Protein AF-A0A959XSA5-F1 (afdb_monomer)

Foldseek 3Di:
DDDDDDDDDDDDDDDDDDPVPPDDDPPDDPDPDPDDPPDDPLCLLVLLLLLLLLLLLQCQVPDRDPLLVVLLLVLLVPPVCVVLVVPVPHNRVSSVSSNVSNVVCVVVSPHSVVSLVSSLVSCVVCVQVCDPVNLVSSLVSLVSSCVRDPPNDPRSVVSSVVSVVSCVVDDDD

Radius of gyration: 18.85 Å; Cα contacts (8 Å, |Δi|>4): 149; chains: 1; bounding box: 37×41×60 Å

Sequence (173 aa):
MVVAYALKIGAGSYSRVDRDQLRIGWQRVDFDGSNGPDMPDILRPLYANLGHLFYSIAASDGTVAPAEVMKLKALLRTQWMPLENSRDEFRTDAAHYIDIAFDHAHDQGMSADDAFARFEDHFRSDPALYDVGLRRMVRESAGAIASSFAGRNRSEVRQLVTLELLFREQPVA

Nearest PDB structures (foldseek):
  4tx5-assembly1_B  TM=2.854E-01  e=6.188E+00  Homo sapiens
  1few-assembly1_A  TM=2.345E-01  e=3.998E+00  Homo sapiens
  8auw-assembly1_D  TM=1.591E-01  e=2.233E+00  Homo sapiens
  8e2i-assembly1_F  TM=2.377E-01  e=9.123E+00  Homo sapiens

Solvent-accessible surface area (backbone atoms only — not comparable to full-atom values): 10407 Å² total; per-residue (Å²): 142,85,88,86,88,87,80,90,87,86,89,79,79,97,72,79,84,70,80,80,72,85,66,86,80,98,82,80,81,90,79,84,87,76,79,74,84,74,65,62,75,77,53,56,60,55,27,25,28,48,8,20,39,52,37,14,46,45,23,39,87,76,57,68,48,72,55,27,55,53,42,46,60,48,43,31,65,69,58,41,44,60,48,27,78,64,41,92,86,53,74,44,65,48,39,57,36,21,48,53,33,25,53,50,42,57,77,66,65,57,53,27,67,61,26,35,48,54,23,50,55,51,44,73,73,45,55,83,80,52,42,76,68,54,53,46,51,53,49,54,51,49,52,51,32,55,66,50,49,92,72,81,48,77,44,38,56,46,51,56,50,51,54,56,49,58,54,59,78,58,65,83,130

Secondary structure (DSSP, 8-state):
---------------S--GGG-SS--------SSSSSPPPTTHHHHHHHHHHHHHHHHTTTSS--HHHHHHHHHHIIIIIHHHHTT-TT----HHHHHHHHHHHHHHTT--HHHHHHHHHHHHHH-GGGS-HHHHHHHHHHHHHHHTTSSS--HHHHHHHHHHHHHHHHS---

Mean predicted aligned error: 12.15 Å

Structure (mmCIF, N/CA/C/O backbone):
data_AF-A0A959XSA5-F1
#
_entry.id   AF-A0A959XSA5-F1
#
loop_
_atom_site.group_PDB
_atom_site.id
_atom_site.type_symbol
_atom_site.label_atom_id
_atom_site.label_alt_id
_atom_site.label_comp_id
_atom_site.label_asym_id
_atom_site.label_entity_id
_atom_site.label_seq_id
_atom_site.pdbx_PDB_ins_code
_atom_site.Cartn_x
_atom_site.Cartn_y
_atom_site.Cartn_z
_atom_site.occupancy
_atom_site.B_iso_or_equiv
_atom_site.auth_seq_id
_atom_site.auth_comp_id
_atom_site.auth_asym_id
_atom_site.auth_atom_id
_atom_site.pdbx_PDB_model_num
ATOM 1 N N . MET A 1 1 ? 24.644 -16.858 -32.022 1.00 36.41 1 MET A N 1
ATOM 2 C CA . MET A 1 1 ? 23.461 -17.480 -32.654 1.00 36.41 1 MET A CA 1
ATOM 3 C C . MET A 1 1 ? 22.271 -17.328 -31.721 1.00 36.41 1 MET A C 1
ATOM 5 O O . MET A 1 1 ? 22.295 -17.961 -30.680 1.00 36.41 1 MET A O 1
ATOM 9 N N . VAL A 1 2 ? 21.261 -16.537 -32.091 1.00 28.17 2 VAL A N 1
ATOM 10 C CA . VAL A 1 2 ? 19.834 -16.806 -31.811 1.00 28.17 2 VAL A CA 1
ATOM 11 C C . VAL A 1 2 ? 19.070 -16.310 -33.046 1.00 28.17 2 VAL A C 1
ATOM 13 O O . VAL A 1 2 ? 19.516 -15.370 -33.704 1.00 28.17 2 VAL A O 1
ATOM 16 N N . VAL A 1 3 ? 18.005 -17.014 -33.421 1.00 30.73 3 VAL A N 1
ATOM 17 C CA . VAL A 1 3 ? 17.280 -16.870 -34.695 1.00 30.73 3 VAL A CA 1
ATOM 18 C C . VAL A 1 3 ? 16.150 -15.837 -34.581 1.00 30.73 3 VAL A C 1
ATOM 20 O O . VAL A 1 3 ? 15.554 -15.689 -33.518 1.00 30.73 3 VAL A O 1
ATOM 23 N N . ALA A 1 4 ? 15.847 -15.143 -35.681 1.00 37.47 4 ALA A N 1
ATOM 24 C CA . ALA A 1 4 ? 14.706 -14.232 -35.806 1.00 37.47 4 ALA A CA 1
ATOM 25 C C . ALA A 1 4 ? 13.483 -14.922 -36.447 1.00 37.47 4 ALA A C 1
ATOM 27 O O . ALA A 1 4 ? 13.651 -15.834 -37.253 1.00 37.47 4 ALA A O 1
ATOM 28 N N . TYR A 1 5 ? 12.275 -14.423 -36.163 1.00 27.69 5 TYR A N 1
ATOM 29 C CA . TYR A 1 5 ? 11.045 -14.716 -36.918 1.00 27.69 5 TYR A CA 1
ATOM 30 C C . TYR A 1 5 ? 10.189 -13.450 -37.110 1.00 27.69 5 TYR A C 1
ATOM 32 O O . TYR A 1 5 ? 10.319 -12.490 -36.356 1.00 27.69 5 TYR A O 1
ATOM 40 N N . ALA A 1 6 ? 9.345 -13.456 -38.150 1.00 37.22 6 ALA A N 1
ATOM 41 C CA . ALA A 1 6 ? 8.500 -12.349 -38.630 1.00 37.22 6 ALA A CA 1
ATOM 42 C C . ALA A 1 6 ? 7.325 -12.942 -39.480 1.00 37.22 6 ALA A C 1
ATOM 44 O O . ALA A 1 6 ? 7.175 -14.162 -39.483 1.00 37.22 6 ALA A O 1
ATOM 45 N N . LEU A 1 7 ? 6.462 -12.238 -40.238 1.00 32.00 7 LEU A N 1
ATOM 46 C CA . LEU A 1 7 ? 6.469 -10.861 -40.771 1.00 32.00 7 LEU A CA 1
ATOM 47 C C . LEU A 1 7 ? 5.049 -10.494 -41.296 1.00 32.00 7 LEU A C 1
ATOM 49 O O . LEU A 1 7 ? 4.496 -11.294 -42.048 1.00 32.00 7 LEU A O 1
ATOM 53 N N . LYS A 1 8 ? 4.546 -9.258 -41.063 1.00 37.72 8 LYS A N 1
ATOM 54 C CA . LYS A 1 8 ? 3.366 -8.636 -41.755 1.00 37.72 8 LYS A CA 1
ATOM 55 C C . LYS A 1 8 ? 1.981 -9.276 -41.450 1.00 37.72 8 LYS A C 1
ATOM 57 O O . LYS A 1 8 ? 1.927 -10.392 -40.965 1.00 37.72 8 LYS A O 1
ATOM 62 N N . ILE A 1 9 ? 0.803 -8.666 -41.673 1.00 34.69 9 ILE A N 1
ATOM 63 C CA . ILE A 1 9 ? 0.315 -7.463 -42.402 1.00 34.69 9 ILE A CA 1
ATOM 64 C C . ILE A 1 9 ? -0.921 -6.868 -41.669 1.00 34.69 9 ILE A C 1
ATOM 66 O O . ILE A 1 9 ? -1.645 -7.619 -41.026 1.00 34.69 9 ILE A O 1
ATOM 70 N N . GLY A 1 10 ? -1.273 -5.592 -41.911 1.00 28.20 10 GLY A N 1
ATOM 71 C CA . GLY A 1 10 ? -2.661 -5.101 -41.759 1.00 28.20 10 GLY A CA 1
ATOM 72 C C . GLY A 1 10 ? -2.790 -3.653 -41.270 1.00 28.20 10 GLY A C 1
ATOM 73 O O . GLY A 1 10 ? -2.180 -3.287 -40.276 1.00 28.20 10 GLY A O 1
ATOM 74 N N . ALA A 1 11 ? -3.573 -2.821 -41.964 1.00 36.66 11 ALA A N 1
ATOM 75 C CA . ALA A 1 11 ? -3.804 -1.422 -41.586 1.00 36.66 11 ALA A CA 1
ATOM 76 C C . ALA A 1 11 ? -5.006 -1.272 -40.634 1.00 36.66 11 ALA A C 1
ATOM 78 O O . ALA A 1 11 ? -6.038 -1.902 -40.857 1.00 36.66 11 ALA A O 1
ATOM 79 N N . GLY A 1 12 ? -4.910 -0.380 -39.641 1.00 31.00 12 GLY A N 1
ATOM 80 C CA . GLY A 1 12 ? -6.054 -0.009 -38.804 1.00 31.00 12 GLY A CA 1
ATOM 81 C C . GLY A 1 12 ? -5.698 0.807 -37.559 1.00 31.00 12 GLY A C 1
ATOM 82 O O . GLY A 1 12 ? -5.236 0.244 -36.581 1.00 31.00 12 GLY A O 1
ATOM 83 N N . SER A 1 13 ? -5.984 2.112 -37.613 1.00 30.33 13 SER A N 1
ATOM 84 C CA . SER A 1 13 ? -6.371 2.995 -36.493 1.00 30.33 13 SER A CA 1
ATOM 85 C C . SER A 1 13 ? -5.554 2.978 -35.184 1.00 30.33 13 SER A C 1
ATOM 87 O O . SER A 1 13 ? -5.628 2.057 -34.380 1.00 30.33 13 SER A O 1
ATOM 89 N N . TYR A 1 14 ? -4.889 4.103 -34.908 1.00 33.25 14 TYR A N 1
ATOM 90 C CA . TYR A 1 14 ? -4.106 4.392 -33.698 1.00 33.25 14 TYR A CA 1
ATOM 91 C C . TYR A 1 14 ? -4.871 4.094 -32.386 1.00 33.25 14 TYR A C 1
ATOM 93 O O . TYR A 1 14 ? -5.826 4.794 -32.045 1.00 33.25 14 TYR A O 1
ATOM 101 N N . SER A 1 15 ? -4.464 3.059 -31.643 1.00 43.22 15 SER A N 1
ATOM 102 C CA . SER A 1 15 ? -4.947 2.727 -30.290 1.00 43.22 15 SER A CA 1
ATOM 103 C C . SER A 1 15 ? -4.028 1.696 -29.623 1.00 43.22 15 SER A C 1
ATOM 105 O O . SER A 1 15 ? -3.621 0.739 -30.272 1.00 43.22 15 SER A O 1
ATOM 107 N N . ARG A 1 16 ? -3.778 1.874 -28.314 1.00 36.88 16 ARG A N 1
ATOM 108 C CA . ARG A 1 16 ? -2.698 1.264 -27.501 1.00 36.88 16 ARG A CA 1
ATOM 109 C C . ARG A 1 16 ? -1.280 1.690 -27.908 1.00 36.88 16 ARG A C 1
ATOM 111 O O . ARG A 1 16 ? -0.898 1.641 -29.069 1.00 36.88 16 ARG A O 1
ATOM 118 N N . VAL A 1 17 ? -0.505 2.088 -26.898 1.00 40.72 17 VAL A N 1
ATOM 119 C CA . VAL A 1 17 ? 0.937 2.335 -27.011 1.00 40.72 17 VAL A CA 1
ATOM 120 C C . VAL A 1 17 ? 1.632 1.004 -27.291 1.00 40.72 17 VAL A C 1
ATOM 122 O O . VAL A 1 17 ? 1.391 0.014 -26.598 1.00 40.72 17 VAL A O 1
ATOM 125 N N . ASP A 1 18 ? 2.458 0.995 -28.331 1.00 34.00 18 ASP A N 1
ATOM 126 C CA . ASP A 1 18 ? 3.107 -0.195 -28.867 1.00 34.00 18 ASP A CA 1
ATOM 127 C C . ASP A 1 18 ? 4.226 -0.677 -27.924 1.00 34.00 18 ASP A C 1
ATOM 129 O O . ASP A 1 18 ? 5.231 0.013 -27.726 1.00 34.00 18 ASP A O 1
ATOM 133 N N . ARG A 1 19 ? 4.037 -1.844 -27.288 1.00 42.53 19 ARG A N 1
ATOM 134 C CA . ARG A 1 19 ? 4.936 -2.350 -26.229 1.00 42.53 19 ARG A CA 1
ATOM 135 C C . ARG A 1 19 ? 6.312 -2.791 -26.748 1.00 42.53 19 ARG A C 1
ATOM 137 O O . ARG A 1 19 ? 7.226 -2.961 -25.944 1.00 42.53 19 ARG A O 1
ATOM 144 N N . ASP A 1 20 ? 6.491 -2.885 -28.065 1.00 33.69 20 ASP A N 1
ATOM 145 C CA . ASP A 1 20 ? 7.757 -3.279 -28.691 1.00 33.69 20 ASP A CA 1
ATOM 146 C C . ASP A 1 20 ? 8.782 -2.129 -28.823 1.00 33.69 20 ASP A C 1
ATOM 148 O O . ASP A 1 20 ? 9.926 -2.367 -29.216 1.00 33.69 20 ASP A O 1
ATOM 152 N N . GLN A 1 21 ? 8.450 -0.890 -28.422 1.00 34.97 21 GLN A N 1
ATOM 153 C CA . GLN A 1 21 ? 9.408 0.234 -28.431 1.00 34.97 21 GLN A CA 1
ATOM 154 C C . GLN A 1 21 ? 10.485 0.187 -27.325 1.00 34.97 21 GLN A C 1
ATOM 156 O O . GLN A 1 21 ? 11.384 1.025 -27.308 1.00 34.97 21 GLN A O 1
ATOM 161 N N . LEU A 1 22 ? 10.480 -0.810 -26.432 1.00 37.47 22 LEU A N 1
ATOM 162 C CA . LEU A 1 22 ? 11.475 -0.946 -25.352 1.00 37.47 22 LEU A CA 1
ATOM 163 C C . LEU A 1 22 ? 12.833 -1.534 -25.797 1.00 37.47 22 LEU A C 1
ATOM 165 O O . LEU A 1 22 ? 13.554 -2.133 -24.997 1.00 37.47 22 LEU A O 1
ATOM 169 N N . ARG A 1 23 ? 13.232 -1.355 -27.065 1.00 38.50 23 ARG A N 1
ATOM 170 C CA . ARG A 1 23 ? 14.578 -1.713 -27.546 1.00 38.50 23 ARG A CA 1
ATOM 171 C C . ARG A 1 23 ? 15.259 -0.547 -28.273 1.00 38.50 23 ARG A C 1
ATOM 173 O O . ARG A 1 23 ? 15.100 -0.372 -29.472 1.00 38.50 23 ARG A O 1
ATOM 180 N N . ILE A 1 24 ? 16.134 0.115 -27.505 1.00 39.78 24 ILE A N 1
ATOM 181 C CA . ILE A 1 24 ? 17.306 0.933 -27.890 1.00 39.78 24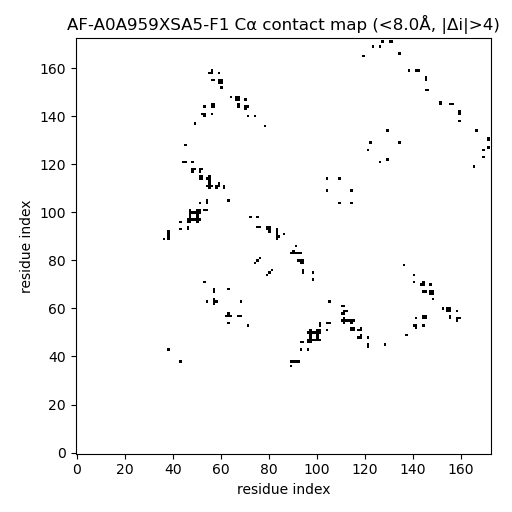 ILE A CA 1
ATOM 182 C C . ILE A 1 24 ? 17.066 2.171 -28.782 1.00 39.78 24 ILE A C 1
ATOM 184 O O . ILE A 1 24 ? 16.957 2.060 -29.999 1.00 39.78 24 ILE A O 1
ATOM 188 N N . GLY A 1 25 ? 17.144 3.375 -28.185 1.00 27.59 25 GLY A N 1
ATOM 189 C CA . GLY A 1 25 ? 17.149 4.631 -28.953 1.00 27.59 25 GLY A CA 1
ATOM 190 C C . GLY A 1 25 ? 17.044 5.957 -28.179 1.00 27.59 25 GLY A C 1
ATOM 191 O O . GLY A 1 25 ? 16.316 6.840 -28.625 1.00 27.59 25 GLY A O 1
ATOM 192 N N . TRP A 1 26 ? 17.741 6.147 -27.049 1.00 43.44 26 TRP A N 1
ATOM 193 C CA . TRP A 1 26 ? 17.739 7.433 -26.321 1.00 43.44 26 TRP A CA 1
ATOM 194 C C . TRP A 1 26 ? 18.504 8.536 -27.079 1.00 43.44 26 TRP A C 1
ATOM 196 O O . TRP A 1 26 ? 19.671 8.798 -26.791 1.00 43.44 26 TRP A O 1
ATOM 206 N N . GLN A 1 27 ? 17.871 9.189 -28.063 1.00 35.31 27 GLN A N 1
ATOM 207 C CA . GLN A 1 27 ? 18.498 10.314 -28.772 1.00 35.31 27 GLN A CA 1
ATOM 208 C C . GLN A 1 27 ? 17.518 11.363 -29.334 1.00 35.31 27 GLN A C 1
ATOM 210 O O . GLN A 1 27 ? 17.479 11.630 -30.533 1.00 35.31 27 GLN A O 1
ATOM 215 N N . ARG A 1 28 ? 16.755 11.994 -28.435 1.00 33.06 28 ARG A N 1
ATOM 216 C CA . ARG A 1 28 ? 16.372 13.422 -28.456 1.00 33.06 28 ARG A CA 1
ATOM 217 C C . ARG A 1 28 ? 15.637 13.717 -27.151 1.00 33.06 28 ARG A C 1
ATOM 219 O O . ARG A 1 28 ? 14.537 13.216 -26.949 1.00 33.06 28 ARG A O 1
ATOM 226 N N . VAL A 1 29 ? 16.263 14.500 -26.281 1.00 36.59 29 VAL A N 1
ATOM 227 C CA . VAL A 1 29 ? 15.618 15.063 -25.093 1.00 36.59 29 VAL A CA 1
ATOM 228 C C . VAL A 1 29 ? 15.575 16.564 -25.329 1.00 36.59 29 VAL A C 1
ATOM 230 O O . VAL A 1 29 ? 16.595 17.237 -25.187 1.00 36.59 29 VAL A O 1
ATOM 233 N N . ASP A 1 30 ? 14.421 17.069 -25.753 1.00 35.44 30 ASP A N 1
ATOM 234 C CA . ASP A 1 30 ? 14.193 18.508 -25.846 1.00 35.44 30 ASP A CA 1
ATOM 235 C C . ASP A 1 30 ? 13.931 19.004 -24.415 1.00 35.44 30 ASP A C 1
ATOM 237 O O . ASP A 1 30 ? 12.850 18.843 -23.859 1.00 35.44 30 ASP A O 1
ATOM 241 N N . PHE A 1 31 ? 14.998 19.486 -23.777 1.00 43.75 31 PHE A N 1
ATOM 242 C CA . PHE A 1 31 ? 15.061 19.807 -22.351 1.00 43.75 31 PHE A CA 1
ATOM 243 C C . PHE A 1 31 ? 14.577 21.242 -22.091 1.00 43.75 31 PHE A C 1
ATOM 245 O O . PHE A 1 31 ? 15.292 22.193 -22.411 1.00 43.75 31 PHE A O 1
ATOM 252 N N . ASP A 1 32 ? 13.392 21.409 -21.491 1.00 42.16 32 ASP A N 1
ATOM 253 C CA . ASP A 1 32 ? 12.787 22.723 -21.198 1.00 42.16 32 ASP A CA 1
ATOM 254 C C . ASP A 1 32 ? 12.944 23.201 -19.737 1.00 42.16 32 ASP A C 1
ATOM 256 O O . ASP A 1 32 ? 12.355 24.197 -19.322 1.00 42.16 32 ASP A O 1
ATOM 260 N N . GLY A 1 33 ? 13.841 22.569 -18.973 1.00 42.41 33 GLY A N 1
ATOM 261 C CA . GLY A 1 33 ? 14.445 23.185 -17.789 1.00 42.41 33 GLY A CA 1
ATOM 262 C C . GLY A 1 33 ? 13.572 23.275 -16.533 1.00 42.41 33 GLY A C 1
ATOM 263 O O . GLY A 1 33 ? 13.966 23.974 -15.597 1.00 42.41 33 GLY A O 1
ATOM 264 N N . SER A 1 34 ? 12.445 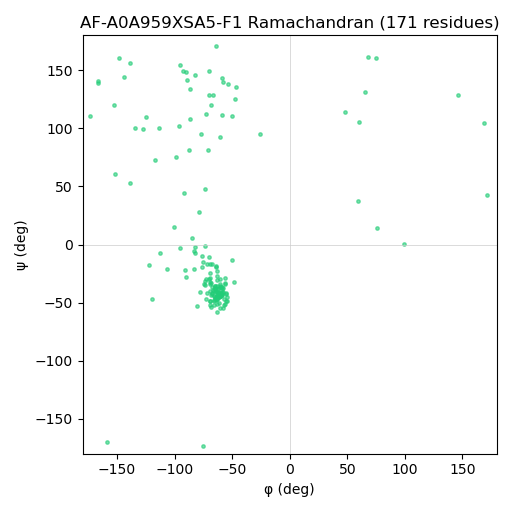22.559 -16.458 1.00 37.62 34 SER A N 1
ATOM 265 C CA . SER A 1 34 ? 11.686 22.404 -15.210 1.00 37.62 34 SER A CA 1
ATOM 266 C C . SER A 1 34 ? 11.466 20.932 -14.839 1.00 37.62 34 SER A C 1
ATOM 268 O O . SER A 1 34 ? 10.670 20.235 -15.451 1.00 37.62 34 SER A O 1
ATOM 270 N N . ASN A 1 35 ? 12.155 20.504 -13.773 1.00 43.19 35 ASN A N 1
ATOM 271 C CA . ASN A 1 35 ? 12.255 19.128 -13.256 1.00 43.19 35 ASN A CA 1
ATOM 272 C C . ASN A 1 35 ? 13.153 18.180 -14.082 1.00 43.19 35 ASN A C 1
ATOM 274 O O . ASN A 1 35 ? 13.584 18.493 -15.189 1.00 43.19 35 ASN A O 1
ATOM 278 N N . GLY A 1 36 ? 13.584 17.085 -13.440 1.00 44.00 36 GLY A N 1
ATOM 279 C CA . GLY A 1 36 ? 14.530 16.114 -14.008 1.00 44.00 36 GLY A CA 1
ATOM 280 C C . GLY A 1 36 ? 13.886 15.197 -15.056 1.00 44.00 36 GLY A C 1
ATOM 281 O O . GLY A 1 36 ? 12.728 15.406 -15.397 1.00 44.00 36 GLY A O 1
ATOM 282 N N . PRO A 1 37 ? 14.600 14.172 -15.565 1.00 48.38 37 PRO A N 1
ATOM 283 C CA . PRO A 1 37 ? 13.989 13.197 -16.461 1.00 48.38 37 PRO A CA 1
ATOM 284 C C . PRO A 1 37 ? 12.820 12.522 -15.742 1.00 48.38 37 PRO A C 1
ATOM 286 O O . PRO A 1 37 ? 13.031 11.780 -14.779 1.00 48.38 37 PRO A O 1
ATOM 289 N N . ASP A 1 38 ? 11.603 12.813 -16.202 1.00 53.94 38 ASP A N 1
ATOM 290 C CA . ASP A 1 38 ? 10.395 12.201 -15.670 1.00 53.94 38 ASP A CA 1
ATOM 291 C C . ASP A 1 38 ? 10.535 10.678 -15.702 1.00 53.94 38 ASP A C 1
ATOM 293 O O . ASP A 1 38 ? 11.041 10.080 -16.658 1.00 53.94 38 ASP A O 1
ATOM 297 N N . MET A 1 39 ? 10.085 10.054 -14.616 1.00 57.28 39 MET A N 1
ATOM 298 C CA . MET A 1 39 ? 10.014 8.606 -14.479 1.00 57.28 39 MET A CA 1
ATOM 299 C C . MET A 1 39 ? 9.393 7.984 -15.748 1.00 57.28 39 MET A C 1
ATOM 301 O O . MET A 1 39 ? 8.348 8.473 -16.186 1.00 57.28 39 MET A O 1
ATOM 305 N N . PRO A 1 40 ? 9.948 6.880 -16.297 1.00 62.06 40 PRO A N 1
ATOM 306 C CA . PRO A 1 40 ? 9.321 6.160 -17.402 1.00 62.06 40 PRO A CA 1
ATOM 307 C C . PRO A 1 40 ? 7.839 5.919 -17.104 1.00 62.06 40 PRO A C 1
ATOM 309 O O . PRO A 1 40 ? 7.521 5.350 -16.058 1.00 62.06 40 PRO A O 1
ATOM 312 N N . ASP A 1 41 ? 6.945 6.338 -18.008 1.00 66.25 41 ASP A N 1
ATOM 313 C CA . ASP A 1 41 ? 5.492 6.419 -17.762 1.00 66.25 41 ASP A CA 1
ATOM 314 C C . ASP A 1 41 ? 4.886 5.153 -17.139 1.00 66.25 41 ASP A C 1
ATOM 316 O O . ASP A 1 41 ? 3.962 5.228 -16.332 1.00 66.25 41 ASP A O 1
ATOM 320 N N . ILE A 1 42 ? 5.453 3.994 -17.477 1.00 66.56 42 ILE A N 1
ATOM 321 C CA . ILE A 1 42 ? 5.082 2.661 -16.992 1.00 66.56 42 ILE A CA 1
ATOM 322 C C . ILE A 1 42 ? 5.2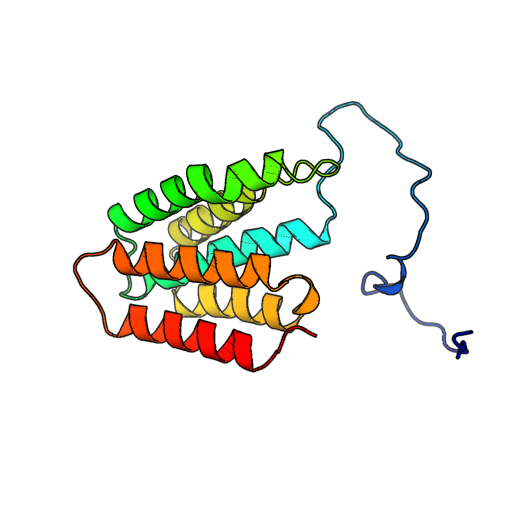65 2.448 -15.477 1.00 66.56 42 ILE A C 1
ATOM 324 O O . ILE A 1 42 ? 4.612 1.575 -14.912 1.00 66.56 42 ILE A O 1
ATOM 328 N N . LEU A 1 43 ? 6.129 3.214 -14.802 1.00 80.06 43 LEU A N 1
ATOM 329 C CA . LEU A 1 43 ? 6.429 3.032 -13.376 1.00 80.06 43 LEU A CA 1
ATOM 330 C C . LEU A 1 43 ? 5.517 3.858 -12.452 1.00 80.06 43 LEU A C 1
ATOM 332 O O . LEU A 1 43 ? 5.347 3.485 -11.292 1.00 80.06 43 LEU A O 1
ATOM 336 N N . ARG A 1 44 ? 4.882 4.941 -12.931 1.00 84.88 44 ARG A N 1
ATOM 337 C CA . ARG A 1 44 ? 3.939 5.723 -12.102 1.00 84.88 44 ARG A CA 1
ATOM 338 C C . ARG A 1 44 ? 2.719 4.875 -11.693 1.00 84.88 44 ARG A C 1
ATOM 340 O O . ARG A 1 44 ? 2.417 4.831 -10.499 1.00 84.88 44 ARG A O 1
ATOM 347 N N . PRO A 1 45 ? 2.073 4.120 -12.612 1.00 89.00 45 PRO A N 1
ATOM 348 C CA . PRO A 1 45 ? 1.014 3.173 -12.264 1.00 89.00 45 PRO A CA 1
ATOM 349 C C . PRO A 1 45 ? 1.474 2.071 -11.305 1.00 89.00 45 PRO A C 1
ATOM 351 O O . PRO A 1 45 ? 0.709 1.703 -10.416 1.00 89.00 45 PRO A O 1
ATOM 354 N N . LEU A 1 46 ? 2.712 1.580 -11.440 1.00 90.31 46 LEU A N 1
ATOM 355 C CA . LEU A 1 46 ? 3.269 0.531 -10.579 1.00 90.31 46 LEU A CA 1
ATOM 356 C C . LEU A 1 46 ? 3.241 0.951 -9.106 1.00 90.31 46 LEU A C 1
ATOM 358 O O . LEU A 1 46 ? 2.655 0.261 -8.272 1.00 90.31 46 LEU A O 1
ATOM 362 N N . TYR A 1 47 ? 3.829 2.105 -8.789 1.00 91.25 47 TYR A N 1
ATOM 363 C CA . TYR A 1 47 ? 3.920 2.584 -7.410 1.00 91.25 47 TYR A CA 1
ATOM 364 C C . TYR A 1 47 ? 2.587 3.121 -6.873 1.00 91.25 47 TYR A C 1
ATOM 366 O O . TYR A 1 47 ? 2.268 2.879 -5.710 1.00 91.25 47 TYR A O 1
ATOM 374 N N . ALA A 1 48 ? 1.754 3.743 -7.713 1.00 93.75 48 ALA A N 1
ATOM 375 C CA . ALA A 1 48 ? 0.402 4.138 -7.311 1.00 93.75 48 ALA A CA 1
ATOM 376 C C . ALA A 1 48 ? -0.461 2.922 -6.909 1.00 93.75 48 ALA A C 1
ATOM 378 O O . ALA A 1 48 ? -1.126 2.934 -5.873 1.00 93.75 48 ALA A O 1
ATOM 379 N N . ASN A 1 49 ? -0.395 1.822 -7.665 1.00 96.44 49 ASN A N 1
ATOM 380 C CA . ASN A 1 49 ? -1.120 0.597 -7.320 1.00 96.44 49 ASN A CA 1
ATOM 381 C C . ASN A 1 49 ? -0.568 -0.101 -6.065 1.00 96.44 49 ASN A C 1
ATOM 383 O O . ASN A 1 49 ? -1.321 -0.776 -5.368 1.00 96.44 49 ASN A O 1
ATOM 387 N N . LEU A 1 50 ? 0.705 0.102 -5.708 1.00 96.75 50 LEU A N 1
ATOM 388 C CA . LEU A 1 50 ? 1.212 -0.315 -4.396 1.00 96.75 50 LEU A CA 1
ATOM 389 C C . LEU A 1 50 ? 0.628 0.522 -3.247 1.00 96.75 50 LEU A C 1
ATOM 391 O O . LEU A 1 50 ? 0.344 -0.037 -2.191 1.00 96.75 50 LEU A O 1
ATOM 395 N N . GLY A 1 51 ? 0.358 1.814 -3.460 1.00 96.75 51 GLY A N 1
ATOM 396 C CA . GLY A 1 51 ? -0.426 2.629 -2.521 1.00 96.75 51 GLY A CA 1
ATOM 397 C C . GLY A 1 51 ? -1.833 2.074 -2.294 1.00 96.75 51 GLY A C 1
ATOM 398 O O . GLY A 1 51 ? -2.260 1.944 -1.148 1.00 96.75 51 GLY A O 1
ATOM 399 N N . HIS A 1 52 ? -2.515 1.645 -3.361 1.00 97.69 52 HIS A N 1
ATOM 400 C CA . HIS A 1 52 ? -3.818 0.977 -3.256 1.00 97.69 52 HIS A CA 1
ATOM 401 C C . HIS A 1 52 ? -3.752 -0.373 -2.515 1.00 97.69 52 HIS A C 1
ATOM 403 O O . HIS A 1 52 ? -4.595 -0.621 -1.657 1.00 97.69 52 HIS A O 1
ATOM 409 N N . LEU A 1 53 ? -2.726 -1.203 -2.743 1.00 97.75 53 LEU A N 1
ATOM 410 C CA . LEU A 1 53 ? -2.515 -2.444 -1.978 1.00 97.75 53 LEU A CA 1
ATOM 411 C C . LEU A 1 53 ? -2.250 -2.187 -0.485 1.00 97.75 53 LEU A C 1
ATOM 413 O O . LEU A 1 53 ? -2.772 -2.879 0.385 1.00 97.75 53 LEU A O 1
ATOM 417 N N . PHE A 1 54 ? -1.407 -1.210 -0.154 1.00 96.75 54 PHE A N 1
ATOM 418 C CA . PHE A 1 54 ? -1.129 -0.895 1.248 1.00 96.75 54 PHE A CA 1
ATOM 419 C C . PHE A 1 54 ? -2.353 -0.292 1.941 1.00 96.75 54 PHE A C 1
ATOM 421 O O . PHE A 1 54 ? -2.589 -0.583 3.115 1.00 96.75 54 PHE A O 1
ATOM 428 N N . TYR A 1 55 ? -3.164 0.469 1.203 1.00 96.06 55 TYR A N 1
ATOM 429 C CA . TYR A 1 55 ? -4.457 0.949 1.670 1.00 96.06 55 TYR A CA 1
ATOM 430 C C . TYR A 1 55 ? -5.442 -0.196 1.901 1.00 96.06 55 TYR A C 1
ATOM 432 O O . TYR A 1 55 ? -6.055 -0.238 2.963 1.00 96.06 55 TYR A O 1
ATOM 440 N N . SER A 1 56 ? -5.562 -1.156 0.976 1.00 95.44 56 SER A N 1
ATOM 441 C CA . SER A 1 56 ? -6.497 -2.275 1.133 1.00 95.44 56 SER A CA 1
ATOM 442 C C . SER A 1 56 ? -6.225 -3.067 2.410 1.00 95.44 56 SER A C 1
ATOM 444 O O . SER A 1 56 ? -7.164 -3.433 3.115 1.00 95.44 56 SER A O 1
ATOM 446 N N . ILE A 1 57 ? -4.947 -3.287 2.733 1.00 93.00 57 ILE A N 1
ATOM 447 C CA . ILE A 1 57 ? -4.520 -4.019 3.929 1.00 93.00 57 ILE A CA 1
ATOM 448 C C . ILE A 1 57 ? -4.901 -3.248 5.198 1.00 93.00 57 ILE A C 1
ATOM 450 O O . ILE A 1 57 ? -5.510 -3.837 6.093 1.00 93.00 57 ILE A O 1
ATOM 454 N N . ALA A 1 58 ? -4.598 -1.947 5.253 1.00 92.25 58 ALA A N 1
ATOM 455 C CA . ALA A 1 58 ? -4.915 -1.097 6.403 1.00 92.25 58 ALA A CA 1
ATOM 456 C C . ALA A 1 58 ? -6.427 -0.842 6.567 1.00 92.25 58 ALA A C 1
ATOM 458 O O . ALA A 1 58 ? -6.940 -0.730 7.669 1.00 92.25 58 ALA A O 1
ATOM 459 N N . ALA A 1 59 ? -7.181 -0.787 5.470 1.00 91.88 59 ALA A N 1
ATOM 460 C CA . ALA A 1 59 ? -8.634 -0.629 5.490 1.00 91.88 59 ALA A CA 1
ATOM 461 C C . ALA A 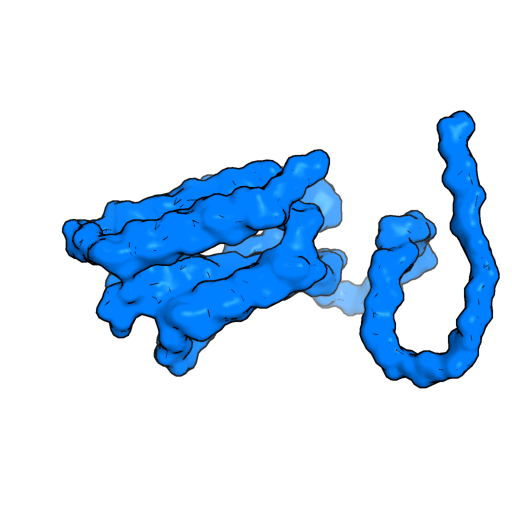1 59 ? -9.386 -1.966 5.655 1.00 91.88 59 ALA A C 1
ATOM 463 O O . ALA A 1 59 ? -10.612 -1.996 5.545 1.00 91.88 59 ALA A O 1
ATOM 464 N N . SER A 1 60 ? -8.687 -3.090 5.873 1.00 87.38 60 SER A N 1
ATOM 465 C CA . SER A 1 60 ? -9.269 -4.435 5.734 1.00 87.38 60 SER A CA 1
ATOM 466 C C . SER A 1 60 ? -10.333 -4.795 6.779 1.00 87.38 60 SER A C 1
ATOM 468 O O . SER A 1 60 ? -11.090 -5.746 6.573 1.00 87.38 60 SER A O 1
ATOM 470 N N . ASP A 1 61 ? -10.414 -4.074 7.898 1.00 83.81 61 ASP A N 1
ATOM 471 C CA . ASP A 1 61 ? -11.491 -4.187 8.891 1.00 83.81 61 ASP A CA 1
ATOM 472 C C . ASP A 1 61 ? -12.627 -3.157 8.699 1.00 83.81 61 ASP A C 1
ATOM 474 O O . ASP A 1 61 ? -13.639 -3.217 9.401 1.00 83.81 61 ASP A O 1
ATOM 478 N N . GLY A 1 62 ? -12.482 -2.259 7.718 1.00 83.75 62 GLY A N 1
ATOM 479 C CA . GLY A 1 62 ? -13.384 -1.150 7.420 1.00 83.75 62 GLY A CA 1
ATOM 480 C C . GLY A 1 62 ? -12.937 0.214 7.960 1.00 83.75 62 GLY A C 1
ATOM 481 O O . GLY A 1 62 ? -13.664 1.188 7.762 1.00 83.75 62 GLY A O 1
ATOM 482 N N . THR A 1 63 ? -11.791 0.348 8.639 1.00 85.31 63 THR A N 1
ATOM 483 C CA . THR A 1 63 ? -11.280 1.651 9.111 1.00 85.31 63 THR A CA 1
ATOM 484 C C . THR A 1 63 ? -9.756 1.667 9.238 1.00 85.31 63 THR A C 1
ATOM 486 O O . THR A 1 63 ? -9.190 0.981 10.074 1.00 85.31 63 THR A O 1
ATOM 489 N N . VAL A 1 64 ? -9.087 2.559 8.501 1.00 88.62 64 VAL A N 1
ATOM 490 C CA . VAL A 1 64 ? -7.629 2.741 8.617 1.00 88.62 64 VAL A CA 1
ATOM 491 C C . VAL A 1 64 ? -7.258 3.347 9.976 1.00 88.62 64 VAL A C 1
ATOM 493 O O . VAL A 1 64 ? -7.645 4.477 10.291 1.00 88.62 64 VAL A O 1
ATOM 496 N N . ALA A 1 65 ? -6.456 2.637 10.769 1.00 89.25 65 ALA A N 1
ATOM 497 C CA . ALA A 1 65 ? -5.982 3.113 12.061 1.00 89.25 65 ALA A CA 1
ATOM 498 C C . ALA A 1 65 ? -4.761 4.053 11.916 1.00 89.25 65 ALA A C 1
ATOM 500 O O . ALA A 1 65 ? -3.862 3.802 11.107 1.00 89.25 65 ALA A O 1
ATOM 501 N N . PRO A 1 66 ? -4.608 5.088 12.772 1.00 89.94 66 PRO A N 1
ATOM 502 C CA . PRO A 1 66 ? -3.442 5.982 12.729 1.00 89.94 66 PRO A CA 1
ATOM 503 C C . PRO A 1 66 ? -2.088 5.265 12.862 1.00 89.94 66 PRO A C 1
ATOM 505 O O . PRO A 1 66 ? -1.080 5.733 12.332 1.00 89.94 66 PRO A O 1
ATOM 508 N N . ALA A 1 67 ? -2.052 4.120 13.554 1.00 89.25 67 ALA A N 1
ATOM 509 C CA . ALA A 1 67 ? -0.856 3.287 13.690 1.00 89.25 67 ALA A CA 1
ATOM 510 C C . ALA A 1 67 ? -0.371 2.715 12.345 1.00 89.25 67 ALA A C 1
ATOM 512 O O . ALA A 1 67 ? 0.838 2.638 12.119 1.00 89.25 67 ALA A O 1
ATOM 513 N N . GLU A 1 68 ? -1.296 2.376 11.449 1.00 90.50 68 GLU A N 1
ATOM 514 C CA . GLU A 1 68 ? -1.014 1.785 10.139 1.00 90.50 68 GLU A CA 1
ATOM 515 C C . GLU A 1 68 ? -0.544 2.845 9.148 1.00 90.50 68 GLU A C 1
ATOM 517 O O . GLU A 1 68 ? 0.452 2.635 8.457 1.00 90.50 68 GLU A O 1
ATOM 522 N N . VAL A 1 69 ? -1.169 4.030 9.166 1.00 91.94 69 VAL A N 1
ATOM 523 C CA . VAL A 1 69 ? -0.681 5.201 8.420 1.00 91.94 69 VAL A CA 1
ATOM 524 C C . VAL A 1 69 ? 0.749 5.524 8.852 1.00 91.94 69 VAL A C 1
ATOM 526 O O . VAL A 1 69 ? 1.654 5.574 8.021 1.00 91.94 69 VAL A O 1
ATOM 529 N N . MET A 1 70 ? 1.002 5.660 10.161 1.00 92.69 70 MET A N 1
ATOM 530 C CA . MET A 1 70 ? 2.355 5.899 10.679 1.00 92.69 70 MET A CA 1
ATOM 531 C C . MET A 1 70 ? 3.335 4.781 10.299 1.00 92.69 70 MET A C 1
ATOM 533 O O . MET A 1 70 ? 4.500 5.067 10.008 1.00 92.69 70 MET A O 1
ATOM 537 N N . LYS A 1 71 ? 2.887 3.518 10.272 1.00 94.44 71 LYS A N 1
ATOM 538 C CA . LYS A 1 71 ? 3.707 2.390 9.822 1.00 94.44 71 LYS A CA 1
ATOM 539 C C . LYS A 1 71 ? 4.074 2.525 8.347 1.00 94.44 71 LYS A C 1
ATOM 541 O O . LYS A 1 71 ? 5.257 2.395 8.038 1.00 94.44 71 LYS A O 1
ATOM 546 N N . LEU A 1 72 ? 3.118 2.831 7.467 1.00 94.56 72 LEU A N 1
ATOM 547 C CA . LEU A 1 72 ? 3.386 3.060 6.049 1.00 94.56 72 LEU A CA 1
ATOM 548 C C . LEU A 1 72 ? 4.351 4.235 5.858 1.00 94.56 72 LEU A C 1
ATOM 550 O O . LEU A 1 72 ? 5.416 4.030 5.281 1.00 94.56 72 LEU A O 1
ATOM 554 N N . LYS A 1 73 ? 4.065 5.426 6.408 1.00 93.50 73 LYS A N 1
ATOM 555 C CA . LYS A 1 73 ? 4.958 6.598 6.273 1.00 93.50 73 LYS A CA 1
ATOM 556 C C . LYS A 1 73 ? 6.384 6.289 6.781 1.00 93.50 73 LYS A C 1
ATOM 558 O O . LYS A 1 73 ? 7.367 6.792 6.235 1.00 93.50 73 LYS A O 1
ATOM 563 N N . ALA A 1 74 ? 6.532 5.437 7.804 1.00 93.50 74 ALA A N 1
ATOM 564 C CA . ALA A 1 74 ? 7.837 4.966 8.279 1.00 93.50 74 ALA A CA 1
ATOM 565 C C . ALA A 1 74 ? 8.521 3.971 7.318 1.00 93.50 74 ALA A C 1
ATOM 567 O O . ALA A 1 74 ? 9.727 4.089 7.093 1.00 93.50 74 ALA A O 1
ATOM 568 N N . LEU A 1 75 ? 7.784 3.022 6.731 1.00 93.12 75 LEU A N 1
ATOM 569 C CA . LEU A 1 75 ? 8.293 2.105 5.699 1.00 93.12 75 LEU A CA 1
ATOM 570 C C . LEU A 1 75 ? 8.752 2.874 4.457 1.00 93.12 75 LEU A C 1
ATOM 572 O O . LEU A 1 75 ? 9.855 2.636 3.971 1.00 93.12 75 LEU A O 1
ATOM 576 N N . LEU A 1 76 ? 7.964 3.845 3.9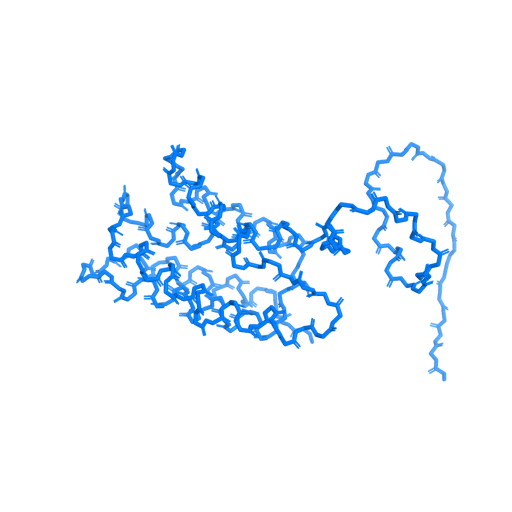88 1.00 90.44 76 LEU A N 1
ATOM 577 C CA . LEU A 1 76 ? 8.318 4.697 2.851 1.00 90.44 76 LEU A CA 1
ATOM 578 C C . LEU A 1 76 ? 9.675 5.378 3.058 1.00 90.44 76 LEU A C 1
ATOM 580 O O . LEU A 1 76 ? 10.562 5.261 2.217 1.00 90.44 76 LEU A O 1
ATOM 584 N N . ARG A 1 77 ? 9.891 5.983 4.230 1.00 87.31 77 ARG A N 1
ATOM 585 C CA . ARG A 1 77 ? 11.152 6.657 4.580 1.00 87.31 77 ARG A CA 1
ATOM 586 C C . ARG A 1 77 ? 12.350 5.723 4.775 1.00 87.31 77 ARG A C 1
ATOM 588 O O . ARG A 1 77 ? 13.480 6.167 4.600 1.00 87.31 77 ARG A O 1
ATOM 595 N N . THR A 1 78 ? 12.134 4.474 5.193 1.00 86.56 78 THR A N 1
ATOM 596 C CA . THR A 1 78 ? 13.221 3.564 5.618 1.00 86.56 78 THR A CA 1
ATOM 597 C C . THR A 1 78 ? 13.539 2.446 4.632 1.00 86.56 78 THR A C 1
ATOM 599 O O . THR A 1 78 ? 14.641 1.907 4.682 1.00 86.56 78 THR A O 1
ATOM 602 N N . GLN A 1 79 ? 12.610 2.105 3.739 1.00 85.56 79 GLN A N 1
ATOM 603 C CA . GLN A 1 79 ? 12.767 1.037 2.750 1.00 85.56 79 GLN A CA 1
ATOM 604 C C . GLN A 1 79 ? 12.650 1.570 1.325 1.00 85.56 79 GLN A C 1
ATOM 606 O O . GLN A 1 79 ? 13.499 1.262 0.493 1.00 85.56 79 GLN A O 1
ATOM 611 N N . TRP A 1 80 ? 11.639 2.398 1.045 1.00 85.00 80 TRP A N 1
ATOM 612 C CA . TRP A 1 80 ? 11.353 2.841 -0.320 1.00 85.00 80 TRP A CA 1
ATOM 613 C C . TRP A 1 80 ? 12.275 3.989 -0.750 1.00 85.00 80 TRP A C 1
ATOM 615 O O . TRP A 1 80 ? 12.999 3.820 -1.727 1.00 85.00 80 TRP A O 1
ATOM 625 N N . MET A 1 81 ? 12.372 5.075 0.029 1.00 76.06 81 MET A N 1
ATOM 626 C CA . MET A 1 81 ? 13.257 6.221 -0.257 1.00 76.06 81 MET A CA 1
ATOM 627 C C . MET A 1 81 ? 14.749 5.861 -0.443 1.00 76.06 81 MET A C 1
ATOM 629 O O . MET A 1 81 ? 15.387 6.386 -1.358 1.00 76.06 81 MET A O 1
ATOM 633 N N . PRO A 1 82 ? 15.369 4.967 0.357 1.00 69.12 82 PRO A N 1
ATOM 634 C CA . PRO A 1 82 ? 16.770 4.594 0.136 1.00 69.12 82 PRO A CA 1
ATOM 635 C C . PRO A 1 82 ? 17.020 3.892 -1.206 1.00 69.12 82 PRO A C 1
ATOM 637 O O . PRO A 1 82 ? 18.110 4.019 -1.757 1.00 69.12 82 PRO A O 1
ATOM 640 N N . LEU A 1 83 ? 16.017 3.206 -1.768 1.00 61.75 83 LEU A N 1
ATOM 641 C CA . LEU A 1 83 ? 16.136 2.582 -3.087 1.00 61.75 83 LEU A CA 1
ATOM 642 C C . LEU A 1 83 ? 16.095 3.601 -4.227 1.00 61.75 83 LEU A C 1
ATOM 644 O O . LEU A 1 83 ? 16.776 3.396 -5.228 1.00 61.75 83 LEU A O 1
ATOM 648 N N . GLU A 1 84 ? 15.376 4.711 -4.060 1.00 56.88 84 GLU A N 1
ATOM 649 C CA . GLU A 1 84 ? 15.345 5.842 -5.006 1.00 56.88 84 GLU A CA 1
ATOM 650 C C . GLU A 1 84 ? 16.740 6.457 -5.182 1.00 56.88 84 GLU A C 1
ATOM 652 O O . GLU A 1 84 ? 17.111 6.860 -6.280 1.00 56.88 84 GLU A O 1
ATOM 657 N N . ASN A 1 85 ? 17.536 6.453 -4.106 1.00 52.62 85 ASN A N 1
ATOM 658 C CA . ASN A 1 85 ? 18.914 6.947 -4.071 1.00 52.62 85 ASN A CA 1
ATOM 659 C C . ASN A 1 85 ? 19.959 5.927 -4.571 1.00 52.62 85 ASN A C 1
ATOM 661 O O . ASN A 1 85 ? 21.133 6.268 -4.657 1.00 52.62 85 ASN A O 1
ATOM 665 N N . SER A 1 86 ? 19.556 4.685 -4.869 1.00 52.53 86 SER A N 1
ATOM 666 C CA . SER A 1 86 ? 20.450 3.611 -5.351 1.00 52.53 86 SER A CA 1
ATOM 667 C C . SER A 1 86 ? 20.197 3.186 -6.803 1.00 52.53 86 SER A C 1
ATOM 669 O O . SER A 1 86 ? 20.961 2.403 -7.363 1.00 52.53 86 SER A O 1
ATOM 671 N N . ARG A 1 87 ? 19.126 3.693 -7.429 1.00 52.22 87 ARG A N 1
ATOM 672 C CA . ARG A 1 87 ? 18.852 3.520 -8.863 1.00 52.22 87 ARG A CA 1
ATOM 673 C C . ARG A 1 87 ? 19.552 4.641 -9.635 1.00 52.22 87 ARG A C 1
ATOM 675 O O . ARG A 1 87 ? 18.922 5.635 -9.981 1.00 52.22 87 ARG A O 1
ATOM 682 N N . ASP A 1 88 ? 20.849 4.449 -9.880 1.00 45.50 88 ASP A N 1
ATOM 683 C CA . ASP A 1 88 ? 21.846 5.434 -10.361 1.00 45.50 88 ASP A CA 1
ATOM 684 C C . ASP A 1 88 ? 21.481 6.277 -11.609 1.00 45.50 88 ASP A C 1
ATOM 686 O O . ASP A 1 88 ? 22.151 7.266 -11.898 1.00 45.50 88 ASP A O 1
ATOM 690 N N . GLU A 1 89 ? 20.437 5.920 -12.357 1.00 45.88 89 GLU A N 1
ATOM 691 C CA . GLU A 1 89 ? 20.029 6.586 -13.607 1.00 45.88 89 GLU 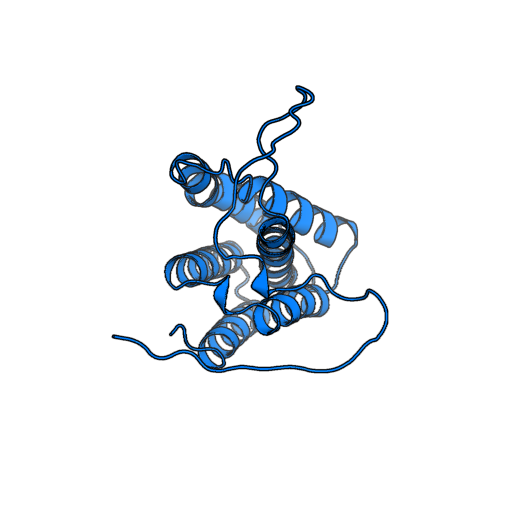A CA 1
ATOM 692 C C . GLU A 1 89 ? 18.585 7.123 -13.606 1.00 45.88 89 GLU A C 1
ATOM 694 O O . GLU A 1 89 ? 18.264 8.014 -14.392 1.00 45.88 89 GLU A O 1
ATOM 699 N N . PHE A 1 90 ? 17.723 6.663 -12.692 1.00 49.09 90 PHE A N 1
ATOM 700 C CA . PHE A 1 90 ? 16.332 7.113 -12.594 1.00 49.09 90 PHE A CA 1
ATOM 701 C C . PHE A 1 90 ? 15.981 7.397 -11.13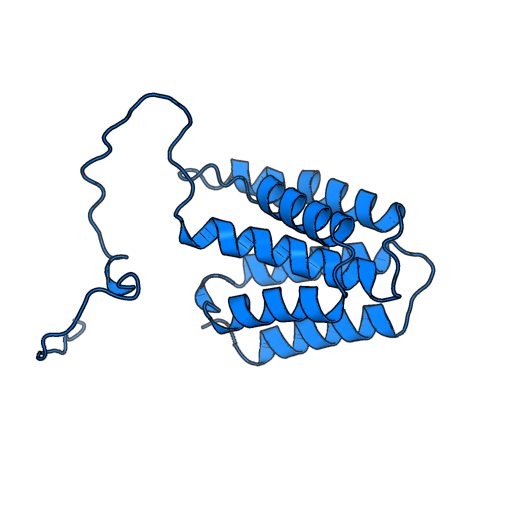6 1.00 49.09 90 PHE A C 1
ATOM 703 O O . PHE A 1 90 ? 15.640 6.484 -10.376 1.00 49.09 90 PHE A O 1
ATOM 710 N N . ARG A 1 91 ? 16.008 8.685 -10.763 1.00 53.97 91 ARG A N 1
ATOM 711 C CA . ARG A 1 91 ? 15.459 9.188 -9.495 1.00 53.97 91 ARG A CA 1
ATOM 712 C C . ARG A 1 91 ? 13.963 8.883 -9.464 1.00 53.97 91 ARG A C 1
ATOM 714 O O . ARG A 1 91 ? 13.146 9.589 -10.039 1.00 53.97 91 ARG A O 1
ATOM 721 N N . THR A 1 92 ? 13.644 7.740 -8.881 1.00 61.09 92 THR A N 1
ATOM 722 C CA . THR A 1 92 ? 12.327 7.121 -8.947 1.00 61.09 92 THR A CA 1
ATOM 723 C C . THR A 1 92 ? 11.580 7.528 -7.689 1.00 61.09 92 THR A C 1
ATOM 725 O O . THR A 1 92 ? 11.849 6.924 -6.663 1.00 61.09 92 THR A O 1
ATOM 728 N N . ASP A 1 93 ? 10.654 8.490 -7.744 1.00 76.81 93 ASP A N 1
ATOM 729 C CA . ASP A 1 93 ? 9.884 8.947 -6.566 1.00 76.81 93 ASP A CA 1
ATOM 730 C C . ASP A 1 93 ? 8.804 7.920 -6.129 1.00 76.81 93 ASP A C 1
ATOM 732 O O . ASP A 1 93 ? 7.625 8.228 -5.946 1.00 76.81 93 ASP A O 1
ATOM 736 N N . ALA A 1 94 ? 9.193 6.649 -6.015 1.00 83.50 94 ALA A N 1
ATOM 737 C CA . ALA A 1 94 ? 8.352 5.510 -5.670 1.00 83.50 94 ALA A CA 1
ATOM 738 C C . ALA A 1 94 ? 7.592 5.732 -4.358 1.00 83.50 94 ALA A C 1
ATOM 740 O O . ALA A 1 94 ? 6.389 5.479 -4.289 1.00 83.50 94 ALA A O 1
ATOM 741 N N . ALA A 1 95 ? 8.281 6.240 -3.335 1.00 86.88 95 ALA A N 1
ATOM 742 C CA . ALA A 1 95 ? 7.692 6.565 -2.051 1.00 86.88 95 ALA A CA 1
ATOM 743 C C . ALA A 1 95 ? 6.587 7.616 -2.200 1.00 86.88 95 ALA A C 1
ATOM 745 O O . ALA A 1 95 ? 5.525 7.448 -1.616 1.00 86.88 95 ALA A O 1
ATOM 746 N N . HIS A 1 96 ? 6.796 8.644 -3.029 1.00 86.81 96 HIS A N 1
ATOM 747 C CA . HIS A 1 96 ? 5.823 9.711 -3.268 1.00 86.81 96 HIS A CA 1
ATOM 748 C C . HIS A 1 96 ? 4.546 9.206 -3.958 1.00 86.81 96 HIS A C 1
ATOM 750 O O . HIS A 1 96 ? 3.443 9.530 -3.518 1.00 86.81 96 HIS A O 1
ATOM 756 N N . TYR A 1 97 ? 4.676 8.370 -4.995 1.00 88.75 97 TYR A N 1
ATOM 757 C CA . TYR A 1 97 ? 3.516 7.801 -5.696 1.00 88.75 97 TYR A CA 1
ATOM 758 C C . TYR A 1 97 ? 2.722 6.813 -4.834 1.00 88.75 97 TYR A C 1
ATOM 760 O O . TYR A 1 97 ? 1.492 6.806 -4.907 1.00 88.75 97 TYR A O 1
ATOM 768 N N . ILE A 1 98 ? 3.398 6.015 -3.998 1.00 93.44 98 ILE A N 1
ATOM 769 C CA . ILE A 1 98 ? 2.729 5.167 -3.000 1.00 93.44 98 ILE A CA 1
ATOM 770 C C . ILE A 1 98 ? 1.960 6.042 -2.000 1.00 93.44 98 ILE A C 1
ATOM 772 O O . ILE A 1 98 ? 0.806 5.742 -1.697 1.00 93.44 98 ILE A O 1
ATOM 776 N N . ASP A 1 99 ? 2.578 7.128 -1.522 1.00 92.88 99 ASP A N 1
ATOM 777 C CA . ASP A 1 99 ? 1.996 8.019 -0.515 1.00 92.88 99 ASP A CA 1
ATOM 778 C C . ASP A 1 99 ? 0.718 8.701 -1.014 1.00 92.88 99 ASP A C 1
ATOM 780 O O . ASP A 1 99 ? -0.329 8.597 -0.377 1.00 92.88 99 ASP A O 1
ATOM 784 N N . ILE A 1 100 ? 0.779 9.317 -2.201 1.00 91.12 100 ILE A N 1
ATOM 785 C CA . ILE A 1 100 ? -0.371 9.984 -2.826 1.00 91.12 100 ILE A CA 1
ATOM 786 C C . ILE A 1 100 ? -1.510 8.996 -3.082 1.00 91.12 100 ILE A C 1
ATOM 788 O O . ILE A 1 100 ? -2.667 9.318 -2.823 1.00 91.12 100 ILE A O 1
ATOM 792 N N . ALA A 1 101 ? -1.217 7.801 -3.602 1.00 95.06 101 ALA A N 1
ATOM 793 C CA . ALA A 1 101 ? -2.263 6.841 -3.941 1.00 95.06 101 ALA A CA 1
ATOM 794 C C . ALA A 1 101 ? -2.917 6.200 -2.705 1.00 95.06 101 ALA A C 1
ATOM 796 O O . ALA A 1 101 ? -4.104 5.866 -2.757 1.00 95.06 101 ALA A O 1
ATOM 797 N N . PHE A 1 102 ? -2.173 6.057 -1.602 1.00 95.56 102 PHE A N 1
ATOM 798 C CA . PHE A 1 102 ? -2.719 5.647 -0.309 1.00 95.56 102 PHE A CA 1
ATOM 799 C C . PHE A 1 102 ? -3.617 6.739 0.285 1.00 95.56 102 PHE A C 1
ATOM 801 O O . PHE A 1 102 ? -4.780 6.468 0.586 1.00 95.56 102 PHE A O 1
ATOM 808 N N . ASP A 1 103 ? -3.107 7.970 0.407 1.00 94.06 103 ASP A N 1
ATOM 809 C CA . ASP A 1 103 ? -3.853 9.088 0.997 1.00 94.06 103 ASP A CA 1
ATOM 810 C C . ASP A 1 103 ? -5.112 9.391 0.164 1.00 94.06 103 ASP A C 1
ATOM 812 O O . ASP A 1 103 ? -6.200 9.531 0.714 1.00 94.06 103 ASP A O 1
ATOM 816 N N . HIS A 1 104 ? -5.022 9.350 -1.171 1.00 95.00 104 HIS A N 1
ATOM 817 C CA . HIS A 1 104 ? -6.186 9.498 -2.048 1.00 95.00 104 HIS A CA 1
ATOM 818 C C . HIS A 1 104 ? -7.227 8.380 -1.862 1.00 95.00 104 HIS A C 1
ATOM 820 O O . HIS A 1 104 ? -8.423 8.662 -1.842 1.00 95.00 104 HIS A O 1
ATOM 826 N N . ALA A 1 105 ? -6.813 7.116 -1.715 1.00 93.69 105 ALA A N 1
ATOM 827 C CA . ALA A 1 105 ? -7.756 6.023 -1.457 1.00 93.69 105 ALA A CA 1
ATOM 828 C C . ALA A 1 105 ? -8.458 6.180 -0.095 1.00 93.69 105 ALA A C 1
ATOM 830 O O . ALA A 1 105 ? -9.657 5.908 0.010 1.00 93.69 105 ALA A O 1
ATOM 831 N N . HIS A 1 106 ? -7.739 6.690 0.910 1.00 93.25 106 HIS A N 1
ATOM 832 C CA . HIS A 1 106 ? -8.283 7.031 2.222 1.00 93.25 106 HIS A CA 1
ATOM 833 C C . HIS A 1 106 ? -9.286 8.187 2.157 1.00 93.25 106 HIS A C 1
ATOM 835 O O . HIS A 1 106 ? -10.423 8.021 2.598 1.00 93.25 106 HIS A O 1
ATOM 841 N N . ASP A 1 107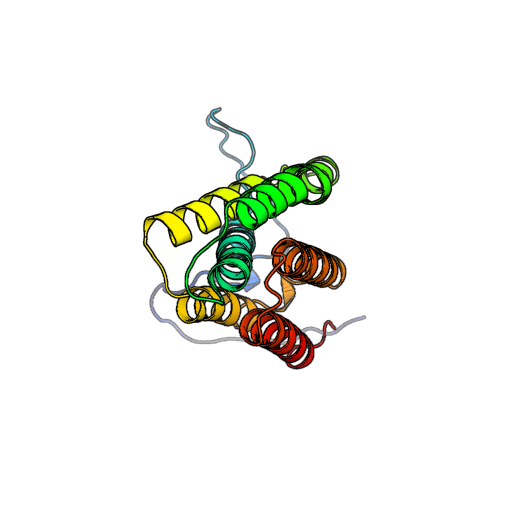 ? -8.914 9.307 1.536 1.00 93.25 107 ASP A N 1
ATOM 842 C CA . ASP A 1 107 ? -9.759 10.499 1.398 1.00 93.25 107 ASP A CA 1
ATOM 843 C C . ASP A 1 107 ? -11.035 10.238 0.582 1.00 93.25 107 ASP A C 1
ATOM 845 O O . ASP A 1 107 ? -12.063 10.878 0.806 1.00 93.25 107 ASP A O 1
ATOM 849 N N . GLN A 1 108 ? -10.992 9.304 -0.375 1.00 93.81 108 GLN A N 1
ATOM 850 C CA . GLN A 1 108 ? -12.171 8.876 -1.138 1.00 93.81 108 GLN A CA 1
ATOM 851 C C . GLN A 1 108 ? -13.040 7.838 -0.410 1.00 93.81 108 GLN A C 1
ATOM 853 O O . GLN A 1 108 ? -14.111 7.504 -0.916 1.00 93.81 108 GLN A O 1
ATOM 858 N N . GLY A 1 109 ? -12.609 7.308 0.742 1.00 92.25 109 GLY A N 1
ATOM 859 C CA . GLY A 1 109 ? -13.318 6.232 1.443 1.00 92.25 109 GLY A CA 1
ATOM 860 C C . GLY A 1 109 ? -13.463 4.965 0.594 1.00 92.25 109 GLY A C 1
ATOM 861 O O . GLY A 1 109 ? -14.518 4.331 0.610 1.00 92.25 109 GLY A O 1
ATOM 862 N N . MET A 1 110 ? -12.436 4.636 -0.198 1.00 94.69 110 MET A N 1
ATOM 863 C CA . MET A 1 110 ? -12.438 3.473 -1.089 1.00 94.69 110 MET A CA 1
ATOM 864 C C . MET A 1 110 ? -12.644 2.181 -0.285 1.00 94.69 110 MET A C 1
ATOM 866 O O . MET A 1 110 ? -12.127 2.053 0.824 1.00 94.69 110 MET A O 1
ATOM 870 N N . SER A 1 111 ? -13.372 1.195 -0.818 1.00 94.62 111 SER A N 1
ATOM 871 C CA . SER A 1 111 ? -13.444 -0.092 -0.122 1.00 94.62 111 SER A CA 1
ATOM 872 C C . SER A 1 111 ? -12.093 -0.811 -0.196 1.00 94.62 111 SER A C 1
ATOM 874 O O . SER A 1 111 ? -11.340 -0.672 -1.165 1.00 94.62 111 SER A O 1
ATOM 876 N N . ALA A 1 112 ? -11.780 -1.598 0.833 1.00 93.38 112 ALA A N 1
ATOM 877 C CA . ALA A 1 112 ? -10.558 -2.391 0.852 1.00 93.38 112 ALA A CA 1
ATOM 878 C C . ALA A 1 112 ? -10.494 -3.369 -0.337 1.00 93.38 112 ALA A C 1
ATOM 880 O O . ALA A 1 112 ? -9.439 -3.531 -0.946 1.00 93.38 112 ALA A O 1
ATOM 881 N N . ASP A 1 113 ? -11.628 -3.965 -0.712 1.00 93.88 113 ASP A N 1
ATOM 882 C CA . ASP A 1 113 ? -11.705 -4.908 -1.828 1.00 93.88 113 ASP A CA 1
ATOM 883 C C . ASP A 1 113 ? -11.495 -4.203 -3.186 1.00 93.88 113 ASP A C 1
ATOM 885 O O . ASP A 1 113 ? -10.742 -4.711 -4.016 1.00 93.88 113 ASP A O 1
ATOM 889 N N . ASP A 1 114 ? -12.051 -2.999 -3.397 1.00 95.62 114 ASP A N 1
ATOM 890 C CA . ASP A 1 114 ? -11.818 -2.202 -4.621 1.00 95.62 114 ASP A CA 1
ATOM 891 C C . ASP A 1 114 ? -10.347 -1.778 -4.760 1.00 95.62 114 ASP A C 1
ATOM 893 O O . ASP A 1 114 ? -9.773 -1.799 -5.853 1.00 95.62 114 ASP A O 1
ATOM 897 N N . ALA A 1 115 ? -9.718 -1.394 -3.646 1.00 96.12 115 ALA A N 1
ATOM 898 C CA . ALA A 1 115 ? -8.312 -1.010 -3.618 1.00 96.12 115 ALA A CA 1
ATOM 899 C C . ALA A 1 115 ? -7.388 -2.206 -3.914 1.00 96.12 115 ALA A C 1
ATOM 901 O O . ALA A 1 115 ? -6.423 -2.067 -4.672 1.00 96.12 115 ALA A O 1
ATOM 902 N N . PHE A 1 116 ? -7.716 -3.395 -3.393 1.00 96.12 116 PHE A N 1
ATOM 903 C CA . PHE A 1 116 ? -7.000 -4.626 -3.728 1.00 96.12 116 PHE A CA 1
ATOM 904 C C . PHE A 1 116 ? -7.199 -5.001 -5.204 1.00 96.12 116 PHE A C 1
ATOM 906 O O . PHE A 1 116 ? -6.226 -5.318 -5.886 1.00 96.12 116 PHE A O 1
ATOM 913 N N . ALA A 1 117 ? -8.429 -4.911 -5.723 1.00 95.81 117 ALA A N 1
ATOM 914 C CA . ALA A 1 117 ? -8.748 -5.223 -7.117 1.00 95.81 117 ALA A CA 1
ATOM 915 C C . ALA A 1 117 ? -7.973 -4.334 -8.107 1.00 95.81 117 ALA A C 1
ATOM 917 O O . ALA A 1 117 ? -7.412 -4.844 -9.074 1.00 95.81 117 ALA A O 1
ATOM 918 N N . ARG A 1 118 ? -7.838 -3.027 -7.831 1.00 95.62 118 ARG A N 1
ATOM 919 C CA . ARG A 1 118 ? -7.000 -2.117 -8.641 1.00 95.62 118 ARG A CA 1
ATOM 920 C C . ARG A 1 118 ? -5.545 -2.575 -8.734 1.00 95.62 118 ARG A C 1
ATOM 922 O O . ARG A 1 118 ? -4.972 -2.605 -9.824 1.00 95.62 118 ARG A O 1
ATOM 929 N N . PHE A 1 119 ? -4.957 -2.945 -7.596 1.00 96.81 119 PHE A N 1
ATOM 930 C CA . PHE A 1 119 ? -3.609 -3.504 -7.563 1.00 96.81 119 PHE A CA 1
ATOM 931 C C . PHE A 1 119 ? -3.522 -4.817 -8.351 1.00 96.81 119 PHE A C 1
ATOM 933 O O . PHE A 1 119 ? -2.591 -5.010 -9.134 1.00 96.81 119 PHE A O 1
ATOM 940 N N . GLU A 1 120 ? -4.496 -5.703 -8.155 1.00 95.81 120 GLU A N 1
ATOM 941 C CA . GLU A 1 120 ? -4.552 -7.024 -8.770 1.00 95.81 120 GLU A CA 1
ATOM 942 C C . GLU A 1 120 ? -4.645 -6.947 -10.305 1.00 95.81 120 GLU A C 1
ATOM 944 O O . GLU A 1 120 ? -3.892 -7.632 -11.002 1.00 95.81 120 GLU A O 1
ATOM 949 N N . ASP A 1 121 ? -5.490 -6.061 -10.836 1.00 95.25 121 ASP A N 1
ATOM 950 C CA . ASP A 1 121 ? -5.629 -5.801 -12.273 1.00 95.25 121 ASP A CA 1
ATOM 951 C C . ASP A 1 121 ? -4.324 -5.282 -12.892 1.00 95.25 121 ASP A C 1
ATOM 953 O O . ASP A 1 121 ? -3.923 -5.725 -13.976 1.00 95.25 121 ASP A O 1
ATOM 957 N N . HIS A 1 122 ? -3.616 -4.375 -12.206 1.00 93.69 122 HIS A N 1
ATOM 958 C CA . HIS A 1 122 ? -2.323 -3.893 -12.690 1.00 93.69 122 HIS A CA 1
ATOM 959 C C . HIS A 1 122 ? -1.248 -4.987 -12.634 1.00 93.69 122 HIS A C 1
ATOM 961 O O . HIS A 1 122 ? -0.532 -5.189 -13.616 1.00 93.69 122 HIS A O 1
ATOM 967 N N . PHE A 1 123 ? -1.186 -5.753 -11.541 1.00 92.88 123 PHE A N 1
ATOM 968 C CA . PHE A 1 123 ? -0.269 -6.884 -11.404 1.00 92.88 123 PHE A CA 1
ATOM 969 C C . PHE A 1 123 ? -0.485 -7.944 -12.492 1.00 92.88 123 PHE A C 1
ATOM 971 O O . PHE A 1 123 ? 0.485 -8.429 -13.072 1.00 92.88 123 PHE A O 1
ATOM 978 N N . ARG A 1 124 ? -1.741 -8.282 -12.817 1.00 92.50 124 ARG A N 1
ATOM 979 C CA . ARG A 1 124 ? -2.065 -9.224 -13.903 1.00 92.50 124 ARG A CA 1
ATOM 980 C C . ARG A 1 124 ? -1.781 -8.658 -15.295 1.00 92.50 124 ARG A C 1
ATOM 982 O O . ARG A 1 124 ? -1.455 -9.429 -16.194 1.00 92.50 124 ARG A O 1
ATOM 989 N N . SER A 1 125 ? -1.885 -7.341 -15.478 1.00 90.00 125 SER A N 1
ATOM 990 C CA . SER A 1 125 ? -1.573 -6.671 -16.749 1.00 90.00 125 SER A CA 1
ATOM 991 C C . SER A 1 125 ? -0.069 -6.597 -17.030 1.00 90.00 125 SER A C 1
ATOM 993 O O . SER A 1 125 ? 0.344 -6.687 -18.187 1.00 90.00 125 SER A O 1
ATOM 995 N N . ASP A 1 126 ? 0.748 -6.440 -15.983 1.00 85.62 126 ASP A N 1
ATOM 996 C CA . ASP A 1 126 ? 2.187 -6.176 -16.085 1.00 85.62 126 ASP A CA 1
ATOM 997 C C . ASP A 1 126 ? 3.046 -6.961 -15.062 1.00 85.62 126 ASP A C 1
ATOM 999 O O . ASP A 1 126 ? 3.888 -6.380 -14.370 1.00 85.62 126 ASP A O 1
ATOM 1003 N N . PRO A 1 127 ? 2.920 -8.303 -14.976 1.00 86.38 127 PRO A N 1
ATOM 1004 C CA . PRO A 1 127 ? 3.559 -9.113 -13.927 1.00 86.38 127 PRO A CA 1
ATOM 1005 C C . PRO A 1 127 ? 5.096 -9.094 -13.970 1.00 86.38 127 PRO A C 1
ATOM 1007 O O . PRO A 1 127 ? 5.744 -9.409 -12.968 1.00 86.38 127 PRO A O 1
ATOM 1010 N N . ALA A 1 128 ? 5.680 -8.707 -15.111 1.00 84.94 128 ALA A N 1
ATOM 1011 C CA . ALA A 1 128 ? 7.119 -8.555 -15.317 1.00 84.94 128 ALA A CA 1
ATOM 1012 C C . ALA A 1 128 ? 7.710 -7.281 -14.677 1.00 84.94 128 ALA A C 1
ATOM 1014 O O . ALA A 1 128 ? 8.913 -7.240 -14.437 1.00 84.94 128 ALA A O 1
ATOM 1015 N N . LEU A 1 129 ? 6.891 -6.266 -14.357 1.00 83.38 129 LEU A N 1
ATOM 1016 C CA . LEU A 1 129 ?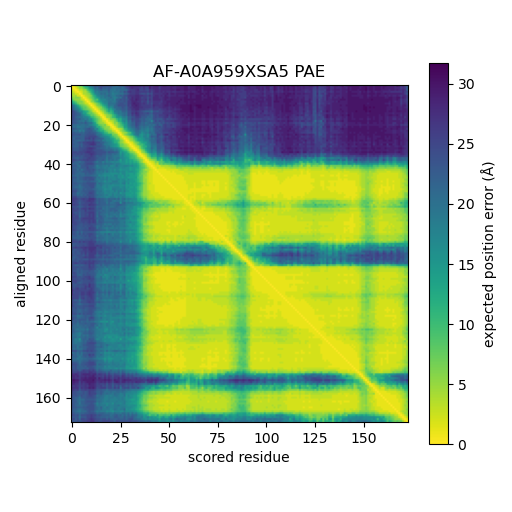 7.336 -5.102 -13.570 1.00 83.38 129 LEU A CA 1
ATOM 1017 C C . LEU A 1 129 ? 7.565 -5.457 -12.090 1.00 83.38 129 LEU A C 1
ATOM 1019 O O . LEU A 1 129 ? 8.232 -4.724 -11.363 1.00 83.38 129 LEU A O 1
ATOM 1023 N N . TYR A 1 130 ? 7.023 -6.591 -11.645 1.00 85.88 130 TYR A N 1
ATOM 1024 C CA . TYR A 1 130 ? 7.122 -7.089 -10.281 1.00 85.88 130 TYR A CA 1
ATOM 1025 C C . TYR A 1 130 ? 8.223 -8.145 -10.180 1.00 85.88 130 TYR A C 1
ATOM 1027 O O . TYR A 1 130 ? 7.942 -9.342 -10.083 1.00 85.88 130 TYR A O 1
ATOM 1035 N N . ASP A 1 131 ? 9.481 -7.702 -10.197 1.00 86.44 131 ASP A N 1
ATOM 1036 C CA . ASP A 1 131 ? 10.636 -8.582 -9.998 1.00 86.44 131 ASP A CA 1
ATOM 1037 C C . ASP A 1 131 ? 10.673 -9.217 -8.587 1.00 86.44 131 ASP A C 1
ATOM 1039 O O . ASP A 1 131 ? 9.907 -8.866 -7.681 1.00 86.44 131 ASP A O 1
ATOM 1043 N N . VAL A 1 132 ? 11.577 -10.183 -8.383 1.00 87.44 132 VAL A N 1
ATOM 1044 C CA . VAL A 1 132 ? 11.727 -10.916 -7.110 1.00 87.44 132 VAL A CA 1
ATOM 1045 C C . VAL A 1 132 ? 12.009 -9.981 -5.922 1.00 87.44 132 VAL A C 1
ATOM 1047 O O . VAL A 1 132 ? 11.507 -10.213 -4.818 1.00 87.44 132 VAL A O 1
ATOM 1050 N N . GLY A 1 133 ? 12.799 -8.927 -6.135 1.00 87.75 133 GLY A N 1
ATOM 1051 C CA . GLY A 1 133 ? 13.148 -7.928 -5.130 1.00 87.75 133 GLY A CA 1
ATOM 1052 C C . GLY A 1 133 ? 11.951 -7.061 -4.752 1.00 87.75 133 GLY A C 1
ATOM 1053 O O . GLY A 1 133 ? 11.644 -6.947 -3.562 1.00 87.75 133 GLY A O 1
ATOM 1054 N N . LEU A 1 134 ? 11.226 -6.533 -5.742 1.00 89.06 134 LEU A N 1
ATOM 1055 C CA . LEU A 1 134 ? 10.019 -5.740 -5.515 1.00 89.06 134 LEU A CA 1
ATOM 1056 C C . LEU A 1 134 ? 8.929 -6.576 -4.832 1.00 89.06 134 LEU A C 1
ATOM 1058 O O . LEU A 1 134 ? 8.396 -6.161 -3.805 1.00 89.06 134 LEU A O 1
ATOM 1062 N N . ARG A 1 135 ? 8.653 -7.801 -5.303 1.00 91.75 135 ARG A N 1
ATOM 1063 C CA . ARG A 1 135 ? 7.680 -8.707 -4.655 1.00 91.75 135 ARG A CA 1
ATOM 1064 C C . ARG A 1 135 ? 8.053 -9.066 -3.218 1.00 91.75 135 ARG A C 1
ATOM 1066 O O . ARG A 1 135 ? 7.167 -9.344 -2.411 1.00 91.75 135 ARG A O 1
ATOM 1073 N N . ARG A 1 136 ? 9.343 -9.109 -2.871 1.00 91.88 136 ARG A N 1
ATOM 1074 C CA . ARG A 1 136 ? 9.784 -9.274 -1.478 1.00 91.88 136 ARG A CA 1
ATOM 1075 C C . ARG A 1 136 ? 9.456 -8.026 -0.654 1.00 91.88 136 ARG A C 1
ATOM 1077 O O . ARG A 1 136 ? 8.775 -8.160 0.357 1.00 91.88 136 ARG A O 1
ATOM 1084 N N . MET A 1 137 ? 9.849 -6.835 -1.112 1.00 92.06 137 MET A N 1
ATOM 1085 C CA . MET A 1 137 ? 9.564 -5.578 -0.402 1.00 92.06 137 MET A CA 1
ATOM 1086 C C . MET A 1 137 ? 8.069 -5.334 -0.194 1.00 92.06 137 MET A C 1
ATOM 1088 O O . MET A 1 137 ? 7.656 -4.890 0.874 1.00 92.06 137 MET A O 1
ATOM 1092 N N . VAL A 1 138 ? 7.252 -5.633 -1.209 1.00 94.88 138 VAL A N 1
ATOM 1093 C CA . VAL A 1 138 ? 5.793 -5.501 -1.142 1.00 94.88 138 VAL A CA 1
ATOM 1094 C C . VAL A 1 138 ? 5.229 -6.382 -0.030 1.00 94.88 138 VAL A C 1
ATOM 1096 O O . VAL A 1 138 ? 4.432 -5.904 0.769 1.00 94.88 138 VAL A O 1
ATOM 1099 N N . ARG A 1 139 ? 5.695 -7.631 0.090 1.00 94.44 139 ARG A N 1
ATOM 1100 C CA . ARG A 1 139 ? 5.284 -8.549 1.164 1.00 94.44 139 ARG A CA 1
ATOM 1101 C C . ARG A 1 139 ? 5.770 -8.120 2.543 1.00 94.44 139 ARG A C 1
ATOM 1103 O O . ARG A 1 139 ? 5.004 -8.188 3.500 1.00 94.44 139 ARG A O 1
ATOM 1110 N N . GLU A 1 140 ? 7.013 -7.657 2.647 1.00 93.56 140 GLU A N 1
ATOM 1111 C CA . GLU A 1 140 ? 7.579 -7.136 3.896 1.00 93.56 140 GLU A CA 1
ATOM 1112 C C . GLU A 1 140 ? 6.819 -5.887 4.372 1.00 93.56 140 GLU A C 1
ATOM 1114 O O . GLU A 1 140 ? 6.451 -5.806 5.543 1.00 93.56 140 GLU A O 1
ATOM 1119 N N . SER A 1 141 ? 6.498 -4.962 3.461 1.00 94.88 141 SER A N 1
ATOM 1120 C CA . SER A 1 141 ? 5.693 -3.766 3.747 1.00 94.88 141 SER A CA 1
ATOM 1121 C C . SER A 1 141 ? 4.252 -4.124 4.128 1.00 94.88 141 SER A C 1
ATOM 1123 O O . SER A 1 141 ? 3.764 -3.672 5.162 1.00 94.88 141 SER A O 1
ATOM 1125 N N . ALA A 1 142 ? 3.599 -4.993 3.350 1.00 94.38 142 ALA A N 1
ATOM 1126 C CA . ALA A 1 142 ? 2.246 -5.490 3.601 1.00 94.38 142 ALA A CA 1
ATOM 1127 C C . ALA A 1 142 ? 2.117 -6.149 4.987 1.00 94.38 142 ALA A C 1
ATOM 1129 O O . ALA A 1 142 ? 1.251 -5.781 5.782 1.00 94.38 142 ALA A O 1
ATOM 1130 N N . GLY A 1 143 ? 3.020 -7.081 5.309 1.00 92.00 143 GLY A N 1
ATOM 1131 C CA . GLY A 1 143 ? 3.062 -7.739 6.614 1.00 92.00 143 GLY A CA 1
ATOM 1132 C C . GLY A 1 143 ? 3.383 -6.772 7.756 1.00 92.00 143 GLY A C 1
ATOM 1133 O O . GLY A 1 143 ? 2.793 -6.872 8.831 1.00 92.00 143 GLY A O 1
ATOM 1134 N N . ALA A 1 144 ? 4.271 -5.798 7.531 1.00 92.44 144 ALA A N 1
ATOM 1135 C CA . ALA A 1 144 ? 4.600 -4.782 8.524 1.00 92.44 144 ALA A CA 1
ATOM 1136 C C . ALA A 1 144 ? 3.408 -3.862 8.847 1.00 92.44 144 ALA A C 1
ATOM 1138 O O . ALA A 1 144 ? 3.204 -3.571 10.027 1.00 92.44 144 ALA A O 1
ATOM 1139 N N . ILE A 1 145 ? 2.611 -3.460 7.846 1.00 91.25 145 ILE A N 1
ATOM 1140 C CA . ILE A 1 145 ? 1.373 -2.675 8.017 1.00 91.25 145 ILE A CA 1
ATOM 1141 C C . ILE A 1 145 ? 0.352 -3.476 8.827 1.00 91.25 145 ILE A C 1
ATOM 1143 O O . ILE A 1 145 ? 0.016 -3.056 9.933 1.00 91.25 145 ILE A O 1
ATOM 1147 N N . ALA A 1 146 ? -0.022 -4.672 8.363 1.00 89.06 146 ALA A N 1
ATOM 1148 C CA . ALA A 1 146 ? -0.962 -5.553 9.066 1.00 89.06 146 ALA A CA 1
ATOM 1149 C C . ALA A 1 146 ? -0.524 -5.894 10.506 1.00 89.06 146 ALA A C 1
ATOM 1151 O O . ALA A 1 146 ? -1.341 -6.025 11.407 1.00 89.06 146 ALA A O 1
ATOM 1152 N N . SER A 1 147 ? 0.784 -6.016 10.767 1.00 85.88 147 SER A N 1
ATOM 1153 C CA . SER A 1 147 ? 1.301 -6.270 12.123 1.00 85.88 147 SER A CA 1
ATOM 1154 C C . SER A 1 147 ? 1.301 -5.049 13.052 1.00 85.88 147 SER A C 1
ATOM 1156 O O . SER A 1 147 ? 1.594 -5.192 14.241 1.00 85.88 147 SER A O 1
ATOM 1158 N N . SER A 1 148 ? 1.046 -3.847 12.524 1.00 83.38 148 SER A N 1
ATOM 1159 C CA . SER A 1 148 ? 1.112 -2.602 13.297 1.00 83.38 148 SER A CA 1
ATOM 1160 C C . SER A 1 148 ? -0.159 -2.307 14.086 1.00 83.38 148 SER A C 1
ATOM 1162 O O . SER A 1 148 ? -0.093 -1.587 15.086 1.00 83.38 148 SER A O 1
ATOM 1164 N N . PHE A 1 149 ? -1.283 -2.904 13.688 1.00 70.31 149 PHE A N 1
ATOM 1165 C CA . PHE A 1 149 ? -2.519 -2.863 14.447 1.00 70.31 149 PHE A CA 1
ATOM 1166 C C . PHE A 1 149 ? -2.551 -3.992 15.489 1.00 70.31 149 PHE A C 1
ATOM 1168 O O . PHE A 1 149 ? -2.216 -5.147 15.227 1.00 70.31 149 PHE A O 1
ATOM 1175 N N . ALA A 1 150 ? -2.941 -3.661 16.722 1.00 59.19 150 ALA A N 1
ATOM 1176 C CA . ALA A 1 150 ? -2.990 -4.637 17.815 1.00 59.19 150 ALA A CA 1
ATOM 1177 C C . ALA A 1 150 ? -4.193 -5.598 17.710 1.00 59.19 150 ALA A C 1
ATOM 1179 O O . ALA A 1 150 ? -4.224 -6.630 18.383 1.00 59.19 150 ALA A O 1
ATOM 1180 N N . GLY A 1 151 ? -5.182 -5.264 16.877 1.00 58.09 151 GLY A N 1
ATOM 1181 C CA . GLY A 1 151 ? -6.455 -5.966 16.748 1.00 58.09 151 GLY A CA 1
ATOM 1182 C C . GLY A 1 151 ? -6.482 -7.063 15.686 1.00 58.09 151 GLY A C 1
ATOM 1183 O O . GLY A 1 151 ? -7.478 -7.121 14.976 1.00 58.09 151 GLY A O 1
ATOM 1184 N N . ARG A 1 152 ? -5.440 -7.918 15.609 1.00 54.66 152 ARG A N 1
ATOM 1185 C CA . ARG A 1 152 ? -5.275 -9.030 14.637 1.00 54.66 152 ARG A CA 1
ATOM 1186 C C . ARG A 1 152 ? -6.605 -9.567 14.094 1.00 54.66 152 ARG A C 1
ATOM 1188 O O . ARG A 1 152 ? -7.225 -10.451 14.701 1.00 54.66 152 ARG A O 1
ATOM 1195 N N . ASN A 1 153 ? -7.024 -9.064 12.942 1.00 61.47 153 ASN A N 1
ATOM 1196 C CA . ASN A 1 153 ? -8.303 -9.401 12.348 1.00 61.47 153 ASN A CA 1
ATOM 1197 C C . ASN A 1 153 ? -8.130 -10.578 11.378 1.00 61.47 153 ASN A C 1
ATOM 1199 O O . ASN A 1 153 ? -7.105 -10.765 10.722 1.00 61.47 153 ASN A O 1
ATOM 1203 N N . ARG A 1 154 ? -9.178 -11.393 11.239 1.00 62.09 154 ARG A N 1
ATOM 1204 C CA . ARG A 1 154 ? -9.225 -12.432 10.203 1.00 62.09 154 ARG A CA 1
ATOM 1205 C C . ARG A 1 154 ? -9.213 -11.821 8.793 1.00 62.09 154 ARG A C 1
ATOM 1207 O O . ARG A 1 154 ? -8.938 -12.557 7.854 1.00 62.09 154 ARG A O 1
ATOM 1214 N N . SER A 1 155 ? -9.544 -10.537 8.625 1.00 66.69 155 SER A N 1
ATOM 1215 C CA . SER A 1 155 ? -9.483 -9.817 7.342 1.00 66.69 155 SER A CA 1
ATOM 1216 C C . SER A 1 155 ? -8.059 -9.509 6.877 1.00 66.69 155 SER A C 1
ATOM 1218 O O . SER A 1 155 ? -7.732 -9.833 5.738 1.00 66.69 155 SER A O 1
ATOM 1220 N N . GLU A 1 156 ? -7.202 -8.985 7.753 1.00 68.62 156 GLU A N 1
ATOM 1221 C CA . GLU A 1 156 ? -5.788 -8.695 7.463 1.00 68.62 156 GLU A CA 1
ATOM 1222 C C . GLU A 1 156 ? -5.079 -9.959 6.953 1.00 68.62 156 GLU A C 1
ATOM 1224 O O . GLU A 1 156 ? -4.452 -9.975 5.893 1.00 68.62 156 GLU A O 1
ATOM 1229 N N . VAL A 1 157 ? -5.265 -11.072 7.677 1.00 79.50 157 VAL A N 1
ATOM 1230 C CA . VAL A 1 157 ? -4.717 -12.383 7.309 1.00 79.50 157 VAL A CA 1
ATOM 1231 C C . VAL A 1 157 ? -5.267 -12.859 5.962 1.00 79.50 157 VAL A C 1
ATOM 1233 O O . VAL A 1 157 ? -4.509 -13.434 5.183 1.00 79.50 157 VAL A O 1
ATOM 1236 N N . ARG A 1 158 ? -6.549 -12.605 5.647 1.00 85.19 158 ARG A N 1
ATOM 1237 C CA . ARG A 1 158 ? -7.109 -12.935 4.325 1.00 85.19 158 ARG A CA 1
ATOM 1238 C C . ARG A 1 158 ? -6.391 -12.173 3.216 1.00 85.19 158 ARG A C 1
ATOM 1240 O O . ARG A 1 158 ? -5.943 -12.824 2.283 1.00 85.19 158 ARG A O 1
ATOM 1247 N N . GLN A 1 159 ? -6.225 -10.853 3.316 1.00 84.50 159 GLN A N 1
ATOM 1248 C CA . GLN A 1 159 ? -5.572 -10.088 2.245 1.00 84.50 159 GLN A CA 1
ATOM 1249 C C . GLN A 1 159 ? -4.097 -10.458 2.052 1.00 84.50 159 GLN A C 1
ATOM 1251 O O . GLN A 1 159 ? -3.650 -10.584 0.913 1.00 84.50 159 GLN A O 1
ATOM 1256 N N . LEU A 1 160 ? -3.354 -10.720 3.134 1.00 90.44 160 LEU A N 1
ATOM 1257 C CA . LEU A 1 160 ? -1.982 -11.231 3.024 1.00 90.44 160 LEU A CA 1
ATOM 1258 C C . LEU A 1 160 ? -1.930 -12.608 2.337 1.00 90.44 160 LEU A C 1
ATOM 1260 O O . LEU A 1 160 ? -1.035 -12.858 1.531 1.00 90.44 160 LEU A O 1
ATOM 1264 N N . VAL A 1 161 ? -2.898 -13.490 2.612 1.00 91.06 161 VAL A N 1
ATOM 1265 C CA . VAL A 1 161 ? -3.022 -14.787 1.925 1.00 91.06 161 VAL A CA 1
ATOM 1266 C C . VAL A 1 161 ? -3.399 -14.606 0.451 1.00 91.06 161 VAL A C 1
ATOM 1268 O O . VAL A 1 161 ? -2.797 -15.265 -0.393 1.00 91.06 161 VAL A O 1
ATOM 1271 N N . THR A 1 162 ? -4.325 -13.702 0.113 1.00 92.19 162 THR A N 1
ATOM 1272 C CA . THR A 1 162 ? -4.687 -13.400 -1.284 1.00 92.19 162 THR A CA 1
ATOM 1273 C C . THR A 1 162 ? -3.486 -12.866 -2.068 1.00 92.19 162 THR A C 1
ATOM 1275 O O . THR A 1 162 ? -3.214 -13.349 -3.164 1.00 92.19 162 THR A O 1
ATOM 1278 N N . LEU A 1 163 ? -2.703 -11.949 -1.486 1.00 94.19 163 LEU A N 1
ATOM 1279 C CA . LEU A 1 163 ? -1.464 -11.431 -2.081 1.00 94.19 163 LEU A CA 1
ATOM 1280 C C . LEU A 1 163 ? -0.433 -12.547 -2.344 1.00 94.19 163 LEU A C 1
ATOM 1282 O O . LEU A 1 163 ? 0.179 -12.601 -3.411 1.00 94.19 163 LEU A O 1
ATOM 1286 N N . GLU A 1 164 ? -0.255 -13.463 -1.389 1.00 93.56 164 GLU A N 1
ATOM 1287 C CA . GLU A 1 164 ? 0.625 -14.629 -1.537 1.00 93.56 164 GLU A CA 1
ATOM 1288 C C . GLU A 1 164 ? 0.149 -15.611 -2.618 1.00 93.56 164 GLU A C 1
ATOM 1290 O O . GLU A 1 164 ? 0.984 -16.196 -3.307 1.00 93.56 164 GLU A O 1
ATOM 1295 N N . LEU A 1 165 ? -1.163 -15.796 -2.789 1.00 92.75 165 LEU A N 1
ATOM 1296 C CA . LEU A 1 165 ? -1.724 -16.621 -3.864 1.00 92.75 165 LEU A CA 1
ATOM 1297 C C . LEU A 1 165 ? -1.510 -15.965 -5.233 1.00 92.75 165 LEU A C 1
ATOM 1299 O O . LEU A 1 165 ? -0.946 -16.601 -6.123 1.00 92.75 165 LEU A O 1
ATOM 1303 N N . LEU A 1 166 ? -1.838 -14.679 -5.370 1.00 93.25 166 LEU A N 1
ATOM 1304 C CA . LEU A 1 166 ? -1.647 -13.901 -6.597 1.00 93.25 166 LEU A CA 1
ATOM 1305 C C . LEU A 1 166 ? -0.186 -13.932 -7.087 1.00 93.25 166 LEU A C 1
ATOM 1307 O O . LEU A 1 166 ? 0.091 -14.145 -8.268 1.00 93.25 166 LEU A O 1
ATOM 1311 N N . PHE A 1 167 ? 0.779 -13.798 -6.172 1.00 91.56 167 PHE A N 1
ATOM 1312 C CA . PHE A 1 167 ? 2.205 -13.882 -6.511 1.00 91.56 167 PHE A CA 1
ATOM 1313 C C . PHE A 1 167 ? 2.675 -15.290 -6.915 1.00 91.56 167 PHE A C 1
ATOM 1315 O O . PHE A 1 167 ? 3.742 -15.402 -7.525 1.00 91.56 167 PHE A O 1
ATOM 1322 N N . ARG A 1 168 ? 1.910 -16.348 -6.608 1.00 89.12 168 ARG A N 1
ATOM 1323 C CA . ARG A 1 168 ? 2.181 -17.736 -7.030 1.00 89.12 168 ARG A CA 1
ATOM 1324 C C . ARG A 1 168 ? 1.524 -18.094 -8.362 1.00 89.12 168 ARG A C 1
ATOM 1326 O O . ARG A 1 168 ? 2.071 -18.934 -9.067 1.00 89.12 168 ARG A O 1
ATOM 1333 N N . GLU A 1 169 ? 0.402 -17.463 -8.718 1.00 86.69 169 GLU A N 1
ATOM 1334 C CA . GLU A 1 169 ? -0.253 -17.622 -10.032 1.00 86.69 169 GLU A CA 1
ATOM 1335 C C . GLU A 1 169 ? 0.662 -17.193 -11.190 1.00 86.69 169 GLU A C 1
ATOM 1337 O O . GLU A 1 169 ? 0.650 -17.797 -12.259 1.00 86.69 169 GLU A O 1
ATOM 1342 N N . GLN A 1 170 ? 1.472 -16.157 -10.959 1.00 77.69 170 GLN A N 1
ATOM 1343 C CA . GLN A 1 170 ? 2.386 -15.551 -11.929 1.00 77.69 170 GLN A CA 1
ATOM 1344 C C . GLN A 1 170 ? 3.842 -15.715 -11.453 1.00 77.69 170 GLN A C 1
ATOM 1346 O O . GLN A 1 170 ? 4.421 -14.735 -10.973 1.00 77.69 170 GLN A O 1
ATOM 1351 N N . PRO A 1 171 ? 4.449 -16.919 -11.497 1.00 64.75 171 PRO A N 1
ATOM 1352 C CA . PRO A 1 171 ? 5.824 -17.119 -11.040 1.00 64.75 171 PRO A CA 1
ATOM 1353 C C . PRO A 1 171 ? 6.799 -16.218 -11.810 1.00 64.75 171 PRO A C 1
ATOM 1355 O O . PRO A 1 171 ? 6.658 -16.021 -13.015 1.00 64.75 171 PRO A O 1
ATOM 1358 N N . VAL A 1 172 ? 7.785 -15.657 -11.104 1.00 64.25 172 VAL A N 1
ATOM 1359 C CA . VAL A 1 172 ? 8.848 -14.862 -11.740 1.00 64.25 172 VAL A CA 1
ATOM 1360 C C . VAL A 1 172 ? 9.740 -15.813 -12.543 1.00 64.25 172 VAL A C 1
ATOM 1362 O O . VAL A 1 172 ? 10.149 -16.843 -12.003 1.00 64.25 172 VAL A O 1
ATOM 1365 N N . ALA A 1 173 ? 9.973 -15.487 -13.816 1.00 51.59 173 ALA A N 1
ATOM 1366 C CA . ALA A 1 173 ? 10.768 -16.286 -14.754 1.00 51.59 173 ALA A CA 1
ATOM 1367 C C . ALA A 1 173 ? 12.284 -16.136 -14.535 1.00 51.59 173 ALA A C 1
ATOM 1369 O O . ALA A 1 173 ? 12.702 -15.050 -14.069 1.00 51.59 173 ALA A O 1
#

pLDDT: mean 74.2, std 23.2, range [27.59, 97.75]